Protein AF-K6C6G8-F1 (afdb_monomer_lite)

Structure (mmCIF, N/CA/C/O backbone):
data_AF-K6C6G8-F1
#
_entry.id   AF-K6C6G8-F1
#
loop_
_atom_site.group_PDB
_atom_site.id
_atom_site.type_symbol
_atom_site.label_atom_id
_atom_site.label_alt_id
_atom_site.label_comp_id
_atom_site.label_asym_id
_atom_site.label_entity_id
_atom_site.label_seq_id
_atom_site.pdbx_PDB_ins_code
_atom_site.Cartn_x
_atom_site.Cartn_y
_atom_site.Cartn_z
_atom_site.occupancy
_atom_site.B_iso_or_equiv
_atom_site.auth_seq_id
_atom_site.auth_comp_id
_atom_site.auth_asym_id
_atom_site.auth_atom_id
_atom_site.pdbx_PDB_model_num
ATOM 1 N N . MET A 1 1 ? -0.139 -8.822 14.757 1.00 66.56 1 MET A N 1
ATOM 2 C CA . MET A 1 1 ? -1.058 -9.669 13.949 1.00 66.56 1 MET A CA 1
ATOM 3 C C . MET A 1 1 ? -1.916 -8.871 12.965 1.00 66.56 1 MET A C 1
ATOM 5 O O . MET A 1 1 ? -1.795 -9.123 11.776 1.00 66.56 1 MET A O 1
ATOM 9 N N . ARG A 1 2 ? -2.788 -7.931 13.384 1.00 85.56 2 ARG A N 1
ATOM 10 C CA . ARG A 1 2 ? -3.629 -7.170 12.424 1.00 85.56 2 ARG A CA 1
ATOM 11 C C . ARG A 1 2 ? -2.817 -6.163 11.609 1.00 85.56 2 ARG A C 1
ATOM 13 O O . ARG A 1 2 ? -3.031 -6.017 10.414 1.00 85.56 2 ARG A O 1
ATOM 20 N 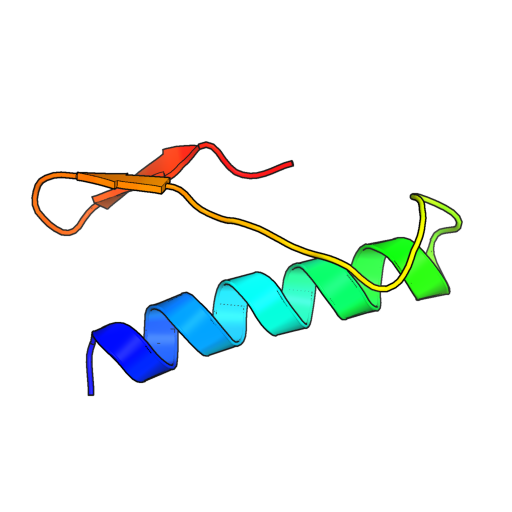N . GLU A 1 3 ? -1.858 -5.511 12.253 1.00 94.00 3 GLU A N 1
ATOM 21 C CA . GLU A 1 3 ? -0.957 -4.533 11.644 1.00 94.00 3 GLU A CA 1
ATOM 22 C C . GLU A 1 3 ? -0.056 -5.186 10.588 1.00 94.00 3 GLU A C 1
ATOM 24 O O . GLU A 1 3 ? 0.150 -4.612 9.527 1.00 94.00 3 GLU A O 1
ATOM 29 N N . GLU A 1 4 ? 0.415 -6.413 10.828 1.00 97.50 4 GLU A N 1
ATOM 30 C CA . GLU A 1 4 ? 1.196 -7.190 9.853 1.00 97.50 4 GLU A CA 1
ATOM 31 C C . GLU A 1 4 ? 0.383 -7.533 8.600 1.00 97.50 4 GLU A C 1
ATOM 33 O O . GLU A 1 4 ? 0.913 -7.449 7.497 1.00 97.50 4 GLU A O 1
ATOM 38 N N . ILE A 1 5 ? -0.910 -7.858 8.742 1.00 97.19 5 ILE A N 1
ATOM 39 C CA . ILE A 1 5 ? -1.808 -8.085 7.595 1.00 97.19 5 ILE A CA 1
ATOM 40 C C . ILE A 1 5 ? -1.943 -6.800 6.772 1.00 97.19 5 ILE A C 1
ATOM 42 O O . ILE A 1 5 ? -1.811 -6.829 5.550 1.00 97.19 5 ILE A O 1
ATOM 46 N N . PHE A 1 6 ? -2.166 -5.664 7.434 1.00 97.69 6 PHE A N 1
ATOM 47 C CA . PHE A 1 6 ? -2.248 -4.362 6.774 1.00 97.69 6 PHE A CA 1
ATOM 48 C C . PHE A 1 6 ? -0.932 -3.979 6.087 1.00 97.69 6 PHE A C 1
ATOM 50 O O . PHE A 1 6 ? -0.940 -3.538 4.939 1.00 97.69 6 PHE A O 1
ATOM 57 N N . MET A 1 7 ? 0.202 -4.214 6.744 1.00 98.19 7 MET A N 1
ATOM 58 C CA . MET A 1 7 ? 1.516 -3.960 6.162 1.00 98.19 7 MET A CA 1
ATOM 59 C C . MET A 1 7 ? 1.778 -4.856 4.951 1.00 98.19 7 MET A C 1
ATOM 61 O O . MET A 1 7 ? 2.247 -4.368 3.928 1.00 98.19 7 MET A O 1
ATOM 65 N N . LYS A 1 8 ? 1.413 -6.142 5.020 1.00 98.44 8 LYS A N 1
ATOM 66 C CA . LYS A 1 8 ? 1.534 -7.057 3.882 1.00 98.44 8 LYS A CA 1
ATOM 67 C C . LYS A 1 8 ? 0.767 -6.535 2.665 1.00 98.44 8 LYS A C 1
ATOM 69 O O . LYS A 1 8 ? 1.308 -6.554 1.570 1.00 98.44 8 LYS A O 1
ATOM 74 N N . ILE A 1 9 ? -0.438 -5.997 2.858 1.00 97.88 9 ILE A N 1
ATOM 75 C CA . ILE A 1 9 ? -1.219 -5.396 1.765 1.00 97.88 9 ILE A CA 1
ATOM 76 C C . ILE A 1 9 ? -0.483 -4.195 1.150 1.00 97.88 9 ILE A C 1
ATOM 78 O O . ILE A 1 9 ? -0.432 -4.076 -0.070 1.00 97.88 9 ILE A O 1
ATOM 82 N N . ALA A 1 10 ? 0.111 -3.317 1.964 1.00 98.25 10 ALA A N 1
ATOM 83 C CA . ALA A 1 10 ? 0.890 -2.188 1.449 1.00 98.25 10 ALA A CA 1
ATOM 84 C C . ALA A 1 10 ? 2.133 -2.644 0.658 1.00 98.25 10 ALA A C 1
ATOM 86 O O . ALA A 1 10 ? 2.454 -2.050 -0.369 1.00 98.25 10 ALA A O 1
ATOM 87 N N . VAL A 1 11 ? 2.798 -3.717 1.099 1.00 98.38 11 VAL A N 1
ATOM 88 C CA . VAL A 1 11 ? 3.931 -4.329 0.384 1.00 98.38 11 VAL A CA 1
ATOM 89 C C . VAL A 1 11 ? 3.483 -4.971 -0.931 1.00 98.38 11 VAL A C 1
ATOM 91 O O . VAL A 1 11 ? 4.145 -4.778 -1.947 1.00 98.38 11 VAL A O 1
ATOM 94 N N . ASP A 1 12 ? 2.351 -5.678 -0.937 1.00 98.25 12 ASP A N 1
ATOM 95 C CA . ASP A 1 12 ? 1.792 -6.289 -2.146 1.00 98.25 12 ASP A CA 1
ATOM 96 C C . ASP A 1 12 ? 1.469 -5.198 -3.199 1.00 98.25 12 ASP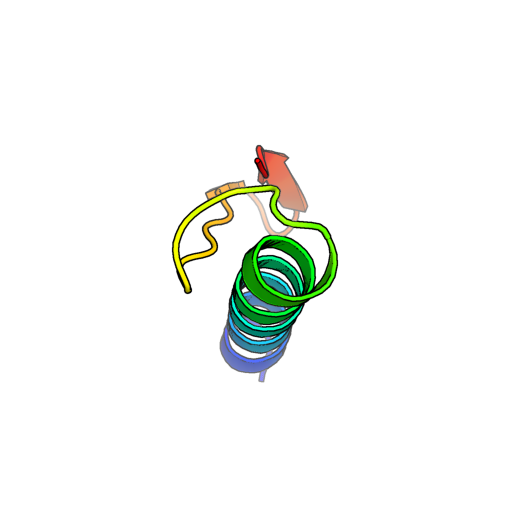 A C 1
ATOM 98 O O . ASP A 1 12 ? 1.806 -5.352 -4.370 1.00 98.25 12 ASP A O 1
ATOM 102 N N . ILE A 1 13 ? 0.926 -4.045 -2.777 1.00 97.81 13 ILE A N 1
ATOM 103 C CA . ILE A 1 13 ? 0.702 -2.873 -3.651 1.00 97.81 13 ILE A CA 1
ATOM 104 C C . ILE A 1 13 ? 2.029 -2.307 -4.182 1.00 97.81 13 ILE A C 1
ATOM 106 O O . ILE A 1 13 ? 2.147 -2.000 -5.366 1.00 97.81 13 ILE A O 1
ATOM 110 N N . ALA A 1 14 ? 3.041 -2.176 -3.319 1.00 98.31 14 ALA A N 1
ATOM 111 C CA . ALA A 1 14 ? 4.357 -1.685 -3.723 1.00 98.31 14 ALA A CA 1
ATOM 112 C C . ALA A 1 14 ? 4.999 -2.580 -4.795 1.00 98.31 14 ALA A C 1
ATOM 114 O O . ALA A 1 14 ? 5.628 -2.074 -5.723 1.00 98.31 14 ALA A O 1
ATOM 115 N N . TYR A 1 15 ? 4.827 -3.898 -4.675 1.00 98.19 15 TYR A N 1
ATOM 116 C CA . TYR A 1 15 ? 5.293 -4.866 -5.662 1.00 98.19 15 TYR A CA 1
ATOM 117 C C . TYR A 1 15 ? 4.535 -4.736 -6.989 1.00 98.19 15 TYR A C 1
ATOM 119 O O . TYR A 1 15 ? 5.172 -4.645 -8.039 1.00 98.19 15 TYR A O 1
ATOM 127 N N . GLU A 1 16 ? 3.200 -4.647 -6.940 1.00 97.75 16 GLU A N 1
ATOM 128 C CA . GLU A 1 16 ? 2.342 -4.481 -8.122 1.00 97.75 16 GLU A CA 1
ATOM 129 C C . GLU A 1 16 ? 2.734 -3.242 -8.940 1.00 97.75 16 GLU A C 1
ATOM 131 O O . GLU A 1 16 ? 2.885 -3.321 -10.160 1.0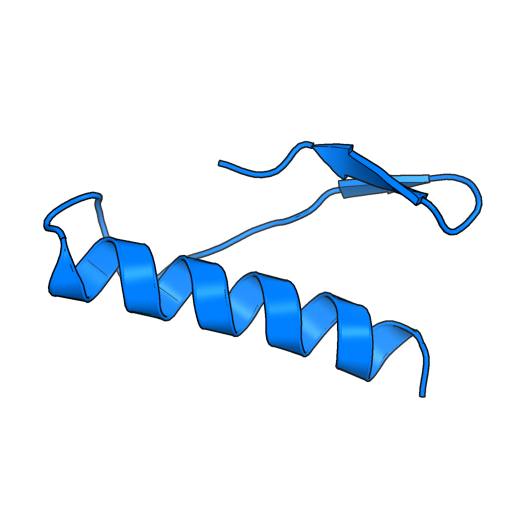0 97.75 16 GLU A O 1
ATOM 136 N N . ASN A 1 17 ? 2.986 -2.112 -8.268 1.00 97.19 17 ASN A N 1
ATOM 137 C CA . ASN A 1 17 ? 3.406 -0.864 -8.911 1.00 97.19 17 ASN A CA 1
ATOM 138 C C . ASN A 1 17 ? 4.686 -1.026 -9.742 1.00 97.19 17 ASN A C 1
ATOM 140 O O . ASN A 1 17 ? 4.801 -0.430 -10.813 1.00 97.19 17 ASN A O 1
ATOM 144 N N . VAL A 1 18 ? 5.628 -1.857 -9.285 1.00 97.50 18 VAL A N 1
ATOM 145 C CA . VAL A 1 18 ? 6.878 -2.123 -10.010 1.00 97.50 18 VAL A CA 1
ATOM 146 C C . VAL A 1 18 ? 6.630 -3.026 -11.215 1.00 97.50 18 VAL A C 1
ATOM 148 O O . VAL A 1 18 ? 7.106 -2.727 -12.307 1.00 97.50 18 VAL A O 1
ATOM 151 N N . ILE A 1 19 ? 5.889 -4.125 -11.044 1.00 97.69 19 ILE A N 1
ATOM 152 C CA . ILE A 1 19 ? 5.724 -5.122 -12.116 1.00 97.69 19 ILE A CA 1
ATOM 153 C C . ILE A 1 19 ? 4.765 -4.668 -13.225 1.00 97.69 19 ILE A C 1
ATOM 155 O O . ILE A 1 19 ? 4.861 -5.154 -14.350 1.00 97.69 19 ILE A O 1
ATOM 159 N N . THR A 1 20 ? 3.869 -3.725 -12.930 1.00 97.25 20 THR A N 1
ATOM 160 C CA . THR A 1 20 ? 2.894 -3.180 -13.891 1.00 97.25 20 THR A CA 1
ATOM 161 C C . THR A 1 20 ? 3.304 -1.838 -14.499 1.00 97.25 20 THR A C 1
ATOM 163 O O . THR A 1 20 ? 2.550 -1.284 -15.297 1.00 97.25 20 THR A O 1
ATOM 166 N N . ASN A 1 21 ? 4.482 -1.297 -14.153 1.00 93.12 21 ASN A N 1
ATOM 167 C CA . ASN A 1 21 ? 4.862 0.099 -14.430 1.00 93.12 21 ASN A CA 1
ATOM 168 C C . ASN A 1 21 ? 3.860 1.136 -13.865 1.00 93.12 21 ASN A C 1
ATOM 170 O O . ASN A 1 21 ? 3.739 2.240 -14.398 1.00 93.12 21 ASN A O 1
ATOM 174 N N . GLY A 1 22 ? 3.155 0.804 -12.779 1.00 91.69 22 GLY A N 1
ATOM 175 C CA . GLY A 1 22 ? 2.238 1.700 -12.066 1.00 91.69 22 GLY A CA 1
ATOM 176 C C . GLY A 1 22 ? 2.930 2.791 -11.236 1.00 91.69 22 GLY A C 1
ATOM 177 O O . GLY A 1 22 ? 2.287 3.761 -10.839 1.00 91.69 22 GLY A O 1
ATOM 178 N N . GLY A 1 23 ? 4.240 2.677 -10.986 1.00 92.75 23 GLY A N 1
ATOM 179 C CA . GLY A 1 23 ? 5.020 3.691 -10.277 1.00 92.75 23 GLY A CA 1
ATOM 180 C C . GLY A 1 23 ? 6.286 3.142 -9.617 1.00 92.75 23 GLY A C 1
ATOM 181 O O . GLY A 1 23 ? 6.821 2.109 -10.009 1.00 92.75 23 GLY A O 1
ATOM 182 N N . GLY A 1 24 ? 6.786 3.860 -8.607 1.00 95.81 24 GLY A N 1
ATOM 183 C CA . GLY A 1 24 ? 7.919 3.412 -7.789 1.00 95.81 24 GLY A CA 1
ATOM 184 C C . GLY A 1 24 ? 7.550 2.284 -6.808 1.00 95.81 24 GLY A C 1
ATOM 185 O O . GLY A 1 24 ? 6.367 1.990 -6.636 1.00 95.81 24 GLY A O 1
ATOM 186 N N . PRO A 1 25 ? 8.540 1.689 -6.112 1.00 97.50 25 PRO A N 1
ATOM 187 C CA . PRO A 1 25 ? 8.367 0.554 -5.196 1.00 97.50 25 P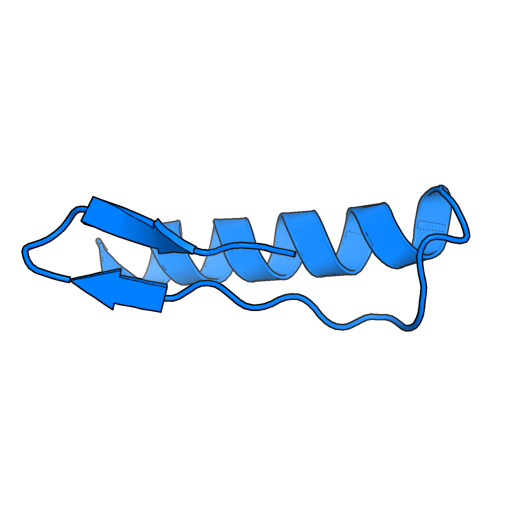RO A CA 1
ATOM 188 C C . PRO A 1 25 ? 7.750 0.969 -3.850 1.00 97.50 25 PRO A C 1
ATOM 190 O O . PRO A 1 25 ? 8.301 0.716 -2.781 1.00 97.50 25 PRO A O 1
ATOM 193 N N . PHE A 1 26 ? 6.610 1.650 -3.898 1.00 97.75 26 PHE A N 1
ATOM 194 C CA . PHE A 1 26 ? 5.911 2.175 -2.735 1.00 97.75 26 PHE A CA 1
ATOM 195 C C . PHE A 1 26 ? 4.432 1.822 -2.817 1.00 97.75 26 PHE A C 1
ATOM 197 O O . PHE A 1 26 ? 3.823 1.880 -3.882 1.00 97.75 26 PHE A O 1
ATOM 204 N N . GLY A 1 27 ? 3.855 1.492 -1.668 1.00 96.75 27 GLY A N 1
ATOM 205 C CA . GLY A 1 27 ? 2.438 1.213 -1.501 1.00 96.75 27 GLY A CA 1
ATOM 206 C C . GLY A 1 27 ? 1.980 1.740 -0.149 1.00 96.75 27 GLY A C 1
ATOM 207 O O . GLY A 1 27 ? 2.753 1.790 0.809 1.00 96.75 27 GLY A O 1
ATOM 208 N N . ALA A 1 28 ? 0.730 2.183 -0.079 1.00 97.56 28 ALA A N 1
ATOM 209 C CA . ALA A 1 28 ? 0.157 2.769 1.124 1.00 97.56 28 ALA A CA 1
ATOM 210 C C . ALA A 1 28 ? -1.309 2.369 1.259 1.00 97.56 28 ALA A C 1
ATOM 212 O O . ALA A 1 28 ? -2.016 2.217 0.269 1.00 97.56 28 ALA A O 1
ATOM 213 N N . ILE A 1 29 ? -1.780 2.239 2.494 1.00 97.94 29 ILE A N 1
ATOM 214 C CA . ILE A 1 29 ? -3.200 2.073 2.795 1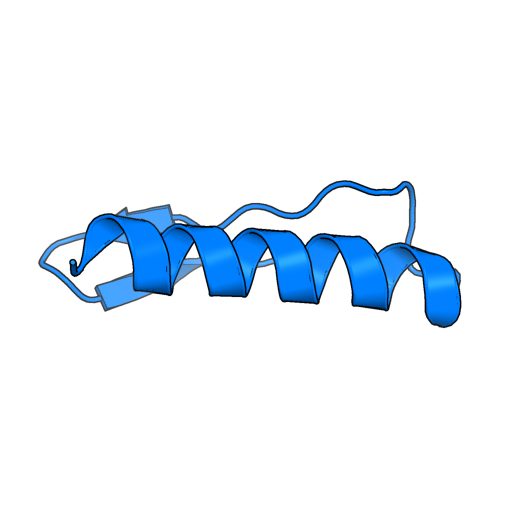.00 97.94 29 ILE A CA 1
ATOM 215 C C . ILE A 1 29 ? -3.573 2.961 3.976 1.00 97.94 29 ILE A C 1
ATOM 217 O O . ILE A 1 29 ? -2.752 3.215 4.858 1.00 97.94 29 ILE A O 1
ATOM 221 N N . VAL A 1 30 ? -4.827 3.405 4.017 1.00 98.06 30 VAL A N 1
ATOM 222 C CA . VAL A 1 30 ? -5.384 4.110 5.178 1.00 98.06 30 VAL A CA 1
ATOM 223 C C . VAL A 1 30 ? -6.419 3.214 5.836 1.00 98.06 30 VAL A C 1
ATOM 225 O O . VAL A 1 30 ? -7.375 2.790 5.187 1.00 98.06 30 VAL A O 1
ATOM 228 N N . VAL A 1 31 ? -6.238 2.940 7.128 1.00 97.94 31 VAL A N 1
ATOM 229 C CA . VAL A 1 31 ? -7.148 2.107 7.922 1.00 97.94 31 VAL A CA 1
ATOM 230 C C . VAL A 1 31 ? -7.880 2.972 8.942 1.00 97.94 31 VAL A C 1
ATOM 232 O O . VAL A 1 31 ? -7.258 3.723 9.690 1.00 97.94 31 VAL A O 1
ATOM 235 N N . LYS A 1 32 ? -9.205 2.841 9.008 1.00 97.88 32 LYS A N 1
ATOM 236 C CA . LYS A 1 32 ? -10.056 3.480 10.017 1.00 97.88 32 LYS A CA 1
ATOM 237 C C . LYS A 1 32 ? -11.068 2.463 10.530 1.00 97.88 32 LYS A C 1
ATOM 239 O O . LYS A 1 32 ? -11.697 1.769 9.742 1.00 97.88 32 LYS A O 1
ATOM 244 N N . ASN A 1 33 ? -11.215 2.357 11.851 1.00 97.25 33 ASN A N 1
ATOM 245 C CA . ASN A 1 33 ? -12.139 1.414 12.498 1.00 97.25 33 ASN A CA 1
ATOM 246 C C . ASN A 1 33 ? -11.956 -0.048 12.034 1.00 97.25 33 ASN A C 1
ATOM 248 O O . ASN A 1 33 ? -12.924 -0.780 11.850 1.00 97.25 33 ASN A O 1
ATOM 252 N N . GLY A 1 34 ? -10.705 -0.465 11.808 1.00 96.12 34 GLY A N 1
ATOM 253 C CA . GLY A 1 34 ? -10.372 -1.817 11.345 1.00 96.12 34 GLY A CA 1
ATOM 254 C C . GLY A 1 34 ? -10.661 -2.090 9.865 1.00 96.12 34 GLY A C 1
ATOM 255 O O . GLY A 1 34 ? -10.492 -3.224 9.428 1.00 96.12 34 GLY A O 1
ATOM 256 N N . GLN A 1 35 ? -11.064 -1.079 9.092 1.00 96.81 35 GLN A N 1
ATOM 257 C CA . GLN A 1 35 ? -11.368 -1.192 7.666 1.00 96.81 35 GLN A CA 1
ATOM 258 C C . GLN A 1 35 ? -10.413 -0.337 6.832 1.00 96.81 35 GLN A C 1
ATOM 260 O O . GLN A 1 35 ? -10.075 0.784 7.216 1.00 96.81 35 GLN A O 1
ATOM 265 N N . ILE A 1 36 ? -9.991 -0.856 5.679 1.00 97.25 36 ILE A N 1
ATOM 266 C CA . ILE A 1 36 ? -9.234 -0.078 4.694 1.00 97.25 36 ILE A CA 1
ATOM 267 C C . ILE A 1 36 ? -10.206 0.883 4.013 1.00 97.25 36 ILE A C 1
ATOM 269 O O . ILE A 1 36 ? -11.192 0.449 3.424 1.00 97.25 36 ILE A O 1
ATOM 273 N N . ILE A 1 37 ? -9.917 2.179 4.091 1.00 98.12 37 ILE A N 1
ATOM 274 C CA . ILE A 1 37 ? -10.739 3.244 3.502 1.00 98.12 37 ILE A CA 1
ATOM 275 C C . ILE A 1 37 ? -10.080 3.909 2.287 1.00 98.12 37 ILE A C 1
ATOM 277 O O . ILE A 1 37 ? -10.721 4.709 1.615 1.00 98.12 37 ILE A O 1
ATOM 281 N N . SER A 1 38 ? -8.808 3.606 2.006 1.00 97.44 38 SER A N 1
ATOM 282 C CA . SER A 1 38 ? -8.089 4.096 0.825 1.00 97.44 38 SER A CA 1
ATOM 283 C C . SER A 1 38 ? -6.875 3.220 0.504 1.00 97.44 38 SER A C 1
ATOM 285 O O . SER A 1 38 ? -6.221 2.721 1.427 1.00 97.44 38 SER A O 1
ATOM 287 N N . ARG A 1 39 ? -6.588 3.057 -0.794 1.00 90.31 39 ARG A N 1
ATOM 288 C CA . ARG A 1 39 ? -5.375 2.460 -1.375 1.00 90.31 39 ARG A CA 1
ATOM 289 C C . ARG A 1 39 ? -5.143 3.040 -2.788 1.00 90.31 3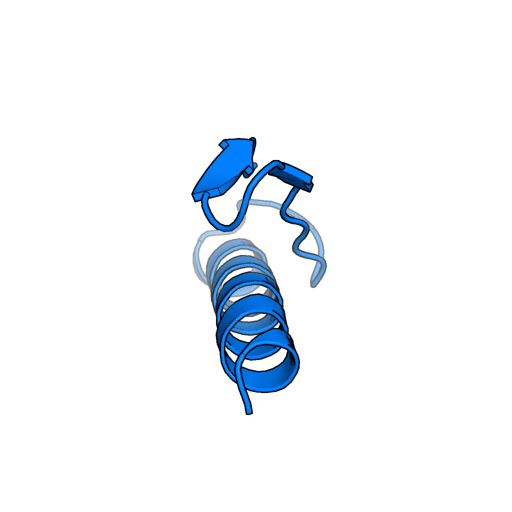9 ARG A C 1
ATOM 291 O O . ARG A 1 39 ? -6.150 3.327 -3.441 1.00 90.31 39 ARG A O 1
ATOM 298 N N . PRO A 1 40 ? -3.887 3.261 -3.215 1.00 79.06 40 PRO A N 1
ATOM 299 C CA . PRO A 1 40 ? -3.551 3.656 -4.579 1.00 79.06 40 PRO A CA 1
ATOM 300 C C . PRO A 1 40 ? -3.699 2.490 -5.563 1.00 79.06 40 PRO A C 1
ATOM 302 O O . PRO A 1 40 ? -3.765 1.324 -5.101 1.00 79.06 40 PRO A O 1
#

pLDDT: mean 95.42, std 5.95, range [66.56, 98.44]

Sequence (40 aa):
MREEIFMKIAVDIAYENVITNGGGPFGAIVVKNGQIISRP

Organism: NCBI:txid1117379

Secondary structure (DSSP, 8-state):
-HHHHHHHHHHHHHHHHHHTTSSSS----EEETTEEEE--

Foldseek 3Di:
DLVVVQVVVQQVLLVCCVVVVVDHSGWDFDDDPSDTPDTD

Radius of gyration: 10.55 Å; chains: 1; bounding box: 20×14×28 Å

InterPro domains:
  IPR016193 Cytidine deaminase-like [SSF53927] (3-39)